Protein AF-A0A3B9W1F9-F1 (afdb_monomer)

pLDDT: mean 92.23, std 7.45, range [64.5, 98.25]

Sequence (94 aa):
AFFGGLLPEGSGRSNLAKQAQASRDDVFALVSYAGRDVAGAIRVGGDPGEPTESYVALTDEQIAERLTLINDYALGAIGGGGSLAGYQPKTTLA

Structure (mmCIF, N/CA/C/O backbone):
data_AF-A0A3B9W1F9-F1
#
_entry.id   AF-A0A3B9W1F9-F1
#
loop_
_atom_site.group_PDB
_atom_site.id
_atom_site.type_symbol
_atom_site.label_atom_id
_atom_site.label_alt_id
_atom_site.label_comp_id
_atom_site.label_asym_id
_atom_site.label_entity_id
_atom_site.label_seq_id
_atom_site.pdbx_PDB_ins_code
_atom_site.Cartn_x
_atom_site.Cartn_y
_atom_site.Cartn_z
_atom_site.occupancy
_atom_site.B_iso_or_equiv
_atom_site.auth_seq_id
_atom_site.auth_comp_id
_atom_site.auth_asym_id
_atom_site.auth_atom_id
_atom_site.pdbx_PDB_model_num
ATOM 1 N N . ALA A 1 1 ? -9.871 -13.847 -3.373 1.00 83.38 1 ALA A N 1
ATOM 2 C CA . ALA A 1 1 ? -9.214 -14.411 -2.175 1.00 83.38 1 ALA A CA 1
ATOM 3 C C . ALA A 1 1 ? -7.730 -14.042 -2.127 1.00 83.38 1 ALA A C 1
ATOM 5 O O . ALA A 1 1 ? -7.382 -13.224 -1.293 1.00 83.38 1 ALA A O 1
ATOM 6 N N . PHE A 1 2 ? -6.891 -14.539 -3.047 1.00 95.75 2 PHE A N 1
ATOM 7 C CA . PHE A 1 2 ? -5.434 -14.313 -3.045 1.00 95.75 2 PHE A CA 1
ATOM 8 C C . PHE A 1 2 ? -5.010 -12.833 -2.953 1.00 95.75 2 PHE A C 1
ATOM 10 O O . PHE A 1 2 ? -4.443 -12.429 -1.948 1.00 95.75 2 PHE A O 1
ATOM 17 N N . PHE A 1 3 ? -5.373 -11.999 -3.935 1.00 95.94 3 PHE A N 1
ATOM 18 C CA . PHE A 1 3 ? -4.982 -10.579 -3.965 1.00 95.94 3 PHE A CA 1
ATOM 19 C C . PHE A 1 3 ? -5.492 -9.762 -2.772 1.00 95.94 3 PHE A C 1
ATOM 21 O O . PHE A 1 3 ? -4.835 -8.831 -2.326 1.00 95.94 3 PHE A O 1
ATOM 28 N N . GLY A 1 4 ? -6.642 -10.140 -2.208 1.00 96.50 4 GLY A N 1
ATOM 29 C CA . GLY A 1 4 ? -7.157 -9.506 -0.997 1.00 96.50 4 GLY A CA 1
ATOM 30 C C . GLY A 1 4 ? -6.248 -9.721 0.216 1.00 96.50 4 GLY A C 1
ATOM 31 O O . GLY A 1 4 ? -6.177 -8.833 1.057 1.00 96.50 4 GLY A O 1
ATOM 32 N N . GLY A 1 5 ? -5.538 -10.853 0.273 1.00 96.56 5 GLY A N 1
ATOM 33 C CA . GLY A 1 5 ? -4.576 -11.185 1.326 1.00 96.56 5 GLY A CA 1
ATOM 34 C C . GLY A 1 5 ? -3.192 -10.550 1.158 1.00 96.56 5 GLY A C 1
ATOM 35 O O . GLY A 1 5 ? -2.343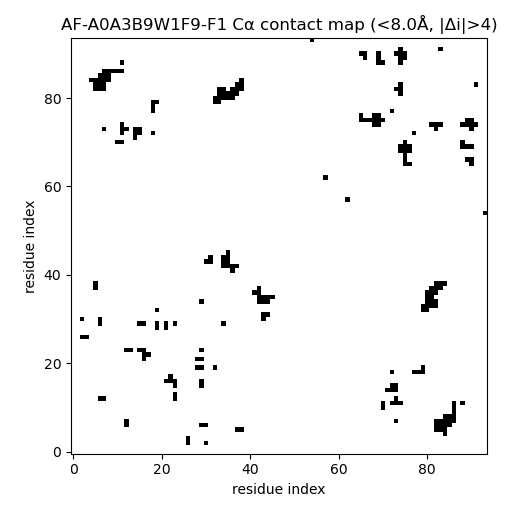 -10.754 2.014 1.00 96.56 5 GLY A O 1
ATOM 36 N N . LEU A 1 6 ? -2.954 -9.792 0.081 1.00 96.69 6 LEU A N 1
ATOM 37 C CA . LEU A 1 6 ? -1.736 -8.981 -0.096 1.00 96.69 6 LEU A CA 1
ATOM 38 C C . LEU A 1 6 ? -1.901 -7.561 0.460 1.00 96.69 6 LEU A C 1
ATOM 40 O O . LEU A 1 6 ? -0.941 -6.797 0.551 1.00 96.69 6 LEU A O 1
ATOM 44 N N . LEU A 1 7 ? -3.138 -7.193 0.782 1.00 97.25 7 LEU A N 1
ATOM 45 C CA . LEU A 1 7 ? -3.517 -5.864 1.221 1.00 97.25 7 LEU A CA 1
ATOM 46 C C . LEU A 1 7 ? -3.497 -5.788 2.754 1.00 97.25 7 LEU A C 1
ATOM 48 O O . LEU A 1 7 ? -3.767 -6.793 3.413 1.00 97.25 7 LEU A O 1
ATOM 52 N N . PRO A 1 8 ? -3.218 -4.612 3.341 1.00 97.25 8 PRO A N 1
ATOM 53 C CA . PRO A 1 8 ? -3.291 -4.430 4.783 1.00 97.25 8 PRO A CA 1
ATOM 54 C C . PRO A 1 8 ? -4.699 -4.723 5.308 1.00 97.25 8 PRO A C 1
ATOM 56 O O . PRO A 1 8 ? -5.691 -4.661 4.576 1.00 97.25 8 PRO A O 1
ATOM 59 N N . GLU A 1 9 ? -4.791 -4.989 6.607 1.00 97.00 9 GLU A N 1
ATOM 60 C CA . GLU A 1 9 ? -6.062 -5.138 7.317 1.00 97.00 9 GLU A CA 1
ATOM 61 C C . GLU A 1 9 ? -6.399 -3.859 8.107 1.00 97.00 9 GLU A C 1
ATOM 63 O O . GLU A 1 9 ? -5.662 -2.871 8.083 1.00 97.00 9 GLU A O 1
ATOM 68 N N . GLY A 1 10 ? -7.540 -3.853 8.807 1.00 95.88 10 GLY A N 1
ATOM 69 C CA . GLY A 1 10 ? -7.865 -2.803 9.780 1.00 95.88 10 GLY A CA 1
ATOM 70 C C . GLY A 1 10 ? -7.873 -1.386 9.194 1.00 95.88 10 GLY A C 1
ATOM 71 O O . GLY A 1 10 ? -8.457 -1.155 8.127 1.00 95.88 10 GLY A O 1
ATOM 72 N N . SER A 1 11 ? -7.243 -0.453 9.916 1.00 95.19 11 SER A N 1
ATOM 73 C CA . SER A 1 11 ? -7.074 0.952 9.521 1.00 95.19 11 SER A CA 1
ATOM 74 C C . SER A 1 11 ? -6.164 1.112 8.307 1.00 95.19 11 SER A C 1
ATOM 76 O O . SER A 1 11 ? -6.471 1.933 7.448 1.00 95.19 11 SER A O 1
ATOM 78 N N . GLY A 1 12 ? -5.121 0.285 8.164 1.00 96.25 12 GLY A N 1
ATOM 79 C CA . GLY A 1 12 ? -4.227 0.312 7.003 1.00 96.25 12 GLY A CA 1
ATOM 80 C C . GLY A 1 12 ? -4.985 0.115 5.689 1.00 96.25 12 GLY A C 1
ATOM 81 O O . GLY A 1 12 ? -4.767 0.853 4.731 1.00 96.25 12 GLY A O 1
ATOM 82 N N . ARG A 1 13 ? -5.969 -0.798 5.673 1.00 97.19 13 ARG A N 1
ATOM 83 C CA . ARG A 1 13 ? -6.875 -0.986 4.527 1.00 97.19 13 ARG A CA 1
ATOM 84 C C . ARG A 1 13 ? -7.709 0.254 4.223 1.00 97.19 13 ARG A C 1
ATOM 86 O O . ARG A 1 13 ? -7.905 0.603 3.063 1.00 97.19 13 ARG A O 1
ATOM 93 N N . SER A 1 14 ? -8.226 0.898 5.265 1.00 97.38 14 SER A N 1
ATOM 94 C CA . SER A 1 14 ? -9.023 2.119 5.132 1.00 97.38 14 SER A CA 1
ATOM 95 C C . SER A 1 14 ? -8.175 3.287 4.627 1.00 97.38 14 SER A C 1
ATOM 97 O O . SER A 1 14 ? -8.638 4.054 3.789 1.00 97.38 14 SER A O 1
ATOM 99 N N . ASN A 1 15 ? -6.933 3.405 5.092 1.00 96.94 15 ASN A N 1
ATOM 100 C CA . ASN A 1 15 ? -5.999 4.439 4.655 1.00 96.94 15 ASN A CA 1
ATOM 101 C C . ASN A 1 15 ? -5.584 4.222 3.201 1.00 96.94 15 ASN A C 1
ATOM 103 O O . ASN A 1 15 ? -5.640 5.160 2.413 1.00 96.94 15 ASN A O 1
ATOM 107 N N . LEU A 1 16 ? -5.274 2.981 2.819 1.00 97.19 16 LEU A N 1
ATOM 108 C CA . LEU A 1 16 ? -4.978 2.638 1.431 1.00 97.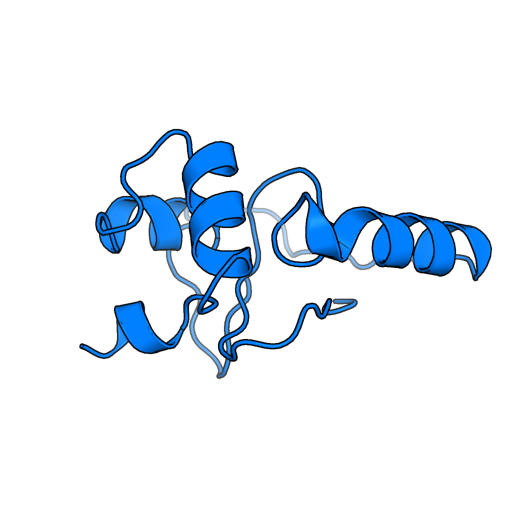19 16 LEU A CA 1
ATOM 109 C C . LEU A 1 16 ? -6.148 2.982 0.499 1.00 97.19 16 LEU A C 1
ATOM 111 O O . LEU A 1 16 ? -5.941 3.555 -0.563 1.00 97.19 16 LEU A O 1
ATOM 115 N N . ALA A 1 17 ? -7.381 2.687 0.913 1.00 97.81 17 ALA A N 1
ATOM 116 C CA . ALA A 1 17 ? -8.571 2.999 0.125 1.00 97.81 17 ALA A CA 1
ATOM 117 C C . ALA A 1 17 ? -8.801 4.501 -0.053 1.00 97.81 17 ALA A C 1
ATOM 119 O O . ALA A 1 17 ? -9.109 4.948 -1.157 1.00 97.81 17 ALA A O 1
ATOM 120 N N . LYS A 1 18 ? -8.572 5.292 1.004 1.00 97.31 18 LYS A N 1
ATOM 121 C CA . LYS A 1 18 ? -8.587 6.759 0.910 1.00 97.31 18 LYS A CA 1
ATOM 122 C C . LYS A 1 18 ? -7.541 7.261 -0.086 1.00 97.31 18 LYS A C 1
ATOM 124 O O . LYS A 1 18 ? -7.861 8.112 -0.908 1.00 97.31 18 LYS A O 1
ATOM 129 N N . GLN A 1 19 ? -6.323 6.721 -0.031 1.00 96.50 19 GLN A N 1
ATOM 130 C CA . GLN A 1 19 ? -5.238 7.111 -0.932 1.00 96.50 19 GLN A CA 1
ATOM 131 C C . GLN A 1 19 ? -5.515 6.734 -2.391 1.00 96.50 19 GLN A C 1
ATOM 133 O O . GLN A 1 19 ? -5.304 7.549 -3.282 1.00 96.50 19 GLN A O 1
ATOM 138 N N . ALA A 1 20 ? -6.052 5.538 -2.628 1.00 96.62 20 ALA A N 1
ATOM 139 C CA . ALA A 1 20 ? -6.454 5.076 -3.953 1.00 96.62 20 ALA A CA 1
ATOM 140 C C . ALA A 1 20 ? -7.753 5.732 -4.462 1.00 96.62 20 ALA A C 1
ATOM 142 O O . ALA A 1 20 ? -8.174 5.444 -5.578 1.00 96.62 20 ALA A O 1
ATOM 143 N N . GLN A 1 21 ? -8.412 6.565 -3.640 1.00 97.50 21 GLN A N 1
ATOM 144 C CA . GLN A 1 21 ? -9.726 7.158 -3.918 1.00 97.50 21 GLN A CA 1
ATOM 145 C C . GLN A 1 21 ? -10.768 6.111 -4.346 1.00 97.50 21 GLN A C 1
ATOM 147 O O . GLN A 1 21 ? -11.591 6.340 -5.231 1.00 97.50 21 GLN A O 1
ATOM 152 N N . ALA A 1 22 ? -10.726 4.947 -3.700 1.00 98.06 22 ALA A N 1
ATOM 153 C CA . ALA A 1 22 ? -11.521 3.781 -4.051 1.00 98.06 22 ALA A CA 1
ATOM 154 C C . ALA A 1 22 ? -12.279 3.231 -2.838 1.00 98.06 22 ALA A C 1
ATOM 156 O O . ALA A 1 22 ? -12.016 3.581 -1.684 1.00 98.06 22 ALA A O 1
ATOM 157 N N . SER A 1 23 ? -13.228 2.330 -3.096 1.00 98.25 23 SER A N 1
ATOM 158 C CA . SER A 1 23 ? -13.865 1.572 -2.020 1.00 98.25 23 SER A CA 1
ATOM 159 C C . SER A 1 23 ? -12.845 0.677 -1.316 1.00 98.25 23 SER A C 1
ATOM 161 O O . SER A 1 23 ? -11.959 0.091 -1.937 1.00 98.25 23 SER A O 1
ATOM 163 N N . ARG A 1 24 ? -13.021 0.497 -0.005 1.00 97.31 24 ARG A N 1
ATOM 164 C CA . ARG A 1 24 ? -12.202 -0.409 0.812 1.00 97.31 24 ARG A CA 1
ATOM 165 C C . ARG A 1 24 ? -12.257 -1.859 0.318 1.00 97.31 24 ARG A C 1
ATOM 167 O O . ARG A 1 24 ? -11.270 -2.591 0.446 1.00 97.31 24 ARG A O 1
ATOM 174 N N . ASP A 1 25 ? -13.382 -2.242 -0.275 1.00 97.25 25 ASP A N 1
ATOM 175 C CA . ASP A 1 25 ? -13.638 -3.594 -0.773 1.00 97.25 25 ASP A CA 1
ATOM 176 C C . ASP A 1 25 ? -13.273 -3.768 -2.255 1.00 97.25 25 ASP A C 1
ATOM 178 O O . ASP A 1 25 ? -13.269 -4.893 -2.757 1.00 97.25 25 ASP A O 1
ATOM 182 N N . ASP A 1 26 ? -12.894 -2.689 -2.947 1.00 98.19 26 ASP A N 1
ATOM 183 C CA . ASP A 1 26 ? -12.440 -2.745 -4.337 1.00 98.19 26 ASP A CA 1
ATOM 184 C C . ASP A 1 26 ? -10.993 -3.247 -4.412 1.00 98.19 26 ASP A C 1
ATOM 186 O O . ASP A 1 26 ? -10.032 -2.499 -4.563 1.00 98.19 26 ASP A O 1
ATOM 190 N N . VAL A 1 27 ? -10.824 -4.561 -4.254 1.00 97.50 27 VAL A N 1
ATOM 191 C CA . VAL A 1 27 ? -9.507 -5.215 -4.273 1.00 97.50 27 VAL A CA 1
ATOM 192 C C . VAL A 1 27 ? -8.731 -4.882 -5.547 1.00 97.50 27 VAL A C 1
ATOM 194 O O . VAL A 1 27 ? -7.514 -4.737 -5.478 1.00 97.50 27 VAL A O 1
ATOM 197 N N . PHE A 1 28 ? -9.411 -4.766 -6.690 1.00 96.31 28 PHE A N 1
ATOM 198 C CA . PHE A 1 28 ? -8.748 -4.479 -7.955 1.00 96.31 28 PHE A CA 1
ATOM 199 C C . PHE A 1 28 ? -8.132 -3.081 -7.932 1.00 96.31 28 PHE A C 1
ATOM 201 O O . PHE A 1 28 ? -6.924 -2.965 -8.117 1.00 96.31 28 PHE A O 1
ATOM 208 N N . ALA A 1 29 ? -8.916 -2.048 -7.605 1.00 96.44 29 ALA A N 1
ATOM 209 C CA . ALA A 1 29 ? -8.415 -0.677 -7.535 1.00 96.44 29 ALA A CA 1
ATOM 210 C C . ALA A 1 29 ? -7.249 -0.531 -6.543 1.00 96.44 29 ALA A C 1
ATOM 212 O O . ALA A 1 29 ? -6.243 0.114 -6.841 1.00 96.44 29 ALA A O 1
ATOM 213 N N . LEU A 1 30 ? -7.346 -1.181 -5.379 1.00 97.0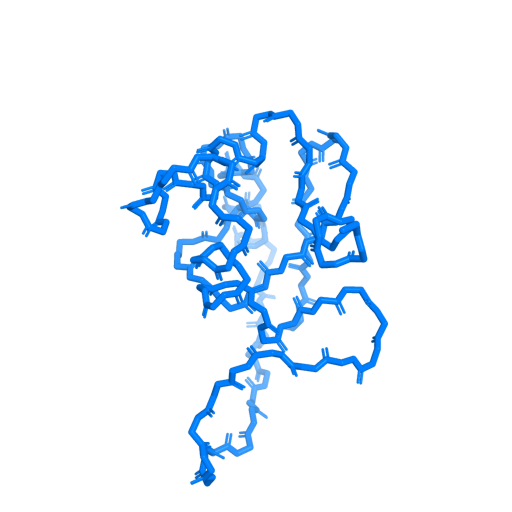0 30 LEU A N 1
ATOM 214 C CA . LEU A 1 30 ? -6.308 -1.102 -4.347 1.00 97.00 30 LEU A CA 1
ATOM 215 C C . LEU A 1 30 ? -5.004 -1.781 -4.768 1.00 97.00 30 LEU A C 1
ATOM 217 O O . LEU A 1 30 ? -3.928 -1.241 -4.518 1.00 97.00 30 LEU A O 1
ATOM 221 N N . VAL A 1 31 ? -5.079 -2.937 -5.430 1.00 95.75 31 VAL A N 1
ATOM 222 C CA . VAL A 1 31 ? -3.885 -3.611 -5.956 1.00 95.75 31 VAL A CA 1
ATOM 223 C C . VAL A 1 31 ? -3.319 -2.868 -7.164 1.00 95.75 31 VAL A C 1
ATOM 225 O O . VAL A 1 31 ? -2.106 -2.775 -7.290 1.00 95.75 31 VAL A O 1
ATOM 228 N N . SER A 1 32 ? -4.148 -2.280 -8.028 1.00 93.81 32 SER A N 1
ATOM 229 C CA . SER A 1 32 ? -3.655 -1.429 -9.118 1.00 93.81 32 SER A CA 1
ATOM 230 C C . SER A 1 32 ? -2.883 -0.213 -8.599 1.00 93.81 32 SER A C 1
ATOM 232 O O . SER A 1 32 ? -1.906 0.199 -9.218 1.00 93.81 32 SER A O 1
ATOM 234 N N . TYR A 1 33 ? -3.290 0.337 -7.453 1.00 94.94 33 TYR A N 1
ATOM 235 C CA . TYR A 1 33 ? -2.616 1.464 -6.811 1.00 94.94 33 TYR A CA 1
ATOM 236 C C . TYR A 1 33 ? -1.330 1.058 -6.064 1.00 94.94 33 TYR A C 1
ATOM 238 O O . TYR A 1 33 ? -0.324 1.765 -6.131 1.00 94.94 33 TYR A O 1
ATOM 246 N N . ALA A 1 34 ? -1.333 -0.080 -5.364 1.00 94.75 34 ALA A N 1
ATOM 247 C CA . ALA A 1 34 ? -0.281 -0.469 -4.413 1.00 94.75 34 ALA A CA 1
ATOM 248 C C . ALA A 1 34 ? 0.314 -1.873 -4.642 1.00 94.75 34 ALA A C 1
ATOM 250 O O . ALA A 1 34 ? 0.771 -2.528 -3.709 1.00 94.75 34 ALA A O 1
ATOM 251 N N . GLY A 1 35 ?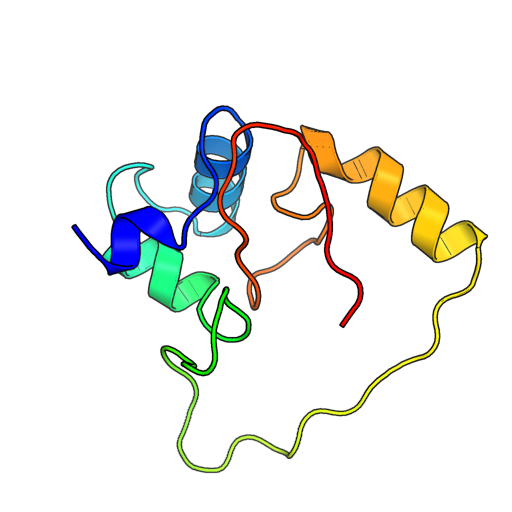 0.277 -2.358 -5.882 1.00 93.94 35 GLY A N 1
ATOM 252 C CA . GLY A 1 35 ? 0.695 -3.711 -6.250 1.00 93.94 35 GLY A CA 1
ATOM 253 C C . GLY A 1 35 ? 2.125 -3.846 -6.770 1.00 93.94 35 GLY A C 1
ATOM 254 O O . GLY A 1 35 ? 2.491 -4.946 -7.184 1.00 93.94 35 GLY A O 1
ATOM 255 N N . ARG A 1 36 ? 2.925 -2.771 -6.804 1.00 91.38 36 ARG A N 1
ATOM 256 C CA . ARG A 1 36 ? 4.284 -2.814 -7.374 1.00 91.38 36 ARG A CA 1
ATOM 257 C C . ARG A 1 36 ? 5.274 -3.549 -6.468 1.00 91.38 36 ARG A C 1
ATOM 259 O O . ARG A 1 36 ? 6.110 -4.281 -6.985 1.00 91.38 36 ARG A O 1
ATOM 266 N N . ASP A 1 37 ? 5.125 -3.396 -5.155 1.00 92.38 37 ASP A N 1
ATOM 267 C CA . ASP A 1 37 ? 5.876 -4.119 -4.124 1.00 92.38 37 ASP A CA 1
ATOM 268 C C . ASP A 1 37 ? 4.906 -4.768 -3.126 1.00 92.38 37 ASP A C 1
ATOM 270 O O . ASP A 1 37 ? 4.231 -4.094 -2.345 1.00 92.38 37 ASP A O 1
ATOM 274 N N . VAL A 1 38 ? 4.784 -6.092 -3.190 1.00 95.06 38 VAL A N 1
ATOM 275 C CA . VAL A 1 38 ? 3.888 -6.876 -2.334 1.00 95.06 38 VAL A CA 1
ATOM 276 C C . VAL A 1 38 ? 4.597 -8.113 -1.810 1.00 95.06 38 VAL A C 1
ATOM 278 O O . VAL A 1 38 ? 5.583 -8.578 -2.375 1.00 95.06 38 VAL A O 1
ATOM 281 N N . ALA A 1 39 ? 4.054 -8.699 -0.743 1.00 94.81 39 ALA A N 1
ATOM 282 C CA . ALA A 1 39 ? 4.595 -9.927 -0.174 1.00 94.81 39 ALA A CA 1
ATOM 283 C C . ALA A 1 39 ? 4.753 -11.037 -1.235 1.00 94.81 39 ALA A C 1
ATOM 285 O O . ALA A 1 39 ? 3.794 -11.427 -1.907 1.00 94.81 39 ALA A O 1
ATOM 286 N N . GLY A 1 40 ? 5.968 -11.580 -1.334 1.00 94.75 40 GLY A N 1
ATOM 287 C CA . GLY A 1 40 ? 6.327 -12.613 -2.301 1.00 94.75 40 GLY A CA 1
ATOM 288 C C . GLY A 1 40 ? 7.191 -12.065 -3.435 1.00 94.75 40 GLY A C 1
ATOM 289 O O . GLY A 1 40 ? 8.077 -11.254 -3.202 1.00 94.75 40 GLY A O 1
ATOM 290 N N . ALA A 1 41 ? 6.970 -12.572 -4.648 1.00 93.25 41 ALA A N 1
ATOM 291 C CA . ALA A 1 41 ? 7.788 -12.273 -5.831 1.00 93.25 41 ALA A CA 1
ATOM 292 C C . ALA A 1 41 ? 6.945 -11.818 -7.033 1.00 93.25 41 ALA A C 1
ATOM 294 O O . ALA A 1 41 ? 7.356 -11.964 -8.183 1.00 93.25 41 ALA A O 1
ATOM 295 N N . ILE A 1 42 ? 5.729 -11.335 -6.776 1.00 91.94 42 ILE A N 1
ATOM 296 C CA . ILE A 1 42 ? 4.836 -10.844 -7.823 1.00 91.94 42 ILE A CA 1
ATOM 297 C C . ILE A 1 42 ? 4.804 -9.322 -7.808 1.00 91.94 42 ILE A C 1
ATOM 299 O O . ILE A 1 42 ? 4.856 -8.701 -6.753 1.00 91.94 42 ILE A O 1
ATOM 303 N N . ARG A 1 43 ? 4.648 -8.751 -8.996 1.00 91.19 43 ARG A N 1
ATOM 304 C CA . ARG A 1 43 ? 4.338 -7.343 -9.231 1.00 91.19 43 ARG A CA 1
ATOM 305 C C . ARG A 1 43 ? 3.002 -7.291 -9.959 1.00 91.19 43 ARG A C 1
AT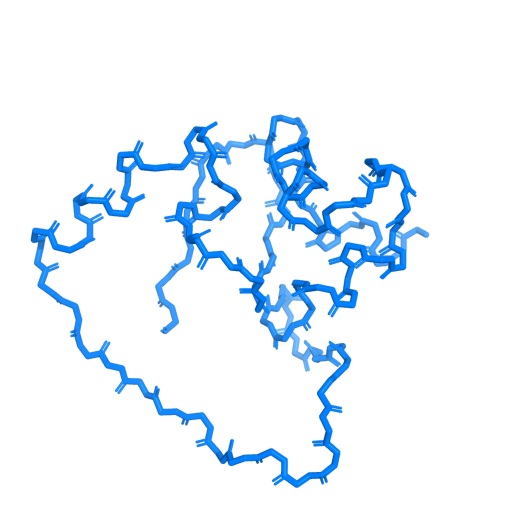OM 307 O O . ARG A 1 43 ? 2.783 -8.073 -10.886 1.00 91.19 43 ARG A O 1
ATOM 314 N N . VAL A 1 44 ? 2.110 -6.396 -9.553 1.00 90.75 44 VAL A N 1
ATOM 315 C CA . VAL A 1 44 ? 0.814 -6.191 -10.206 1.00 90.75 44 VAL A CA 1
ATOM 316 C C . VAL A 1 44 ? 0.751 -4.779 -10.777 1.00 90.75 44 VAL A C 1
ATOM 318 O O . VAL A 1 44 ? 0.894 -3.799 -10.051 1.00 90.75 44 VAL A O 1
ATOM 321 N N . GLY A 1 45 ? 0.517 -4.687 -12.086 1.00 83.81 45 GLY A N 1
ATOM 322 C CA . GLY A 1 45 ? 0.523 -3.424 -12.826 1.00 83.81 45 GLY A CA 1
ATOM 323 C C . GLY A 1 45 ? 1.927 -2.948 -13.222 1.00 83.81 45 GLY A C 1
ATOM 324 O O . GLY A 1 45 ? 2.904 -3.690 -13.115 1.00 83.81 45 GLY A O 1
ATOM 325 N N . GLY A 1 46 ? 2.001 -1.696 -13.682 1.00 75.75 46 GLY A N 1
ATOM 326 C CA . GLY A 1 46 ? 3.193 -1.094 -14.291 1.00 75.75 46 GLY A CA 1
ATOM 327 C C . GLY A 1 46 ? 3.166 -1.173 -15.819 1.00 75.75 46 GLY A C 1
ATOM 328 O O . GLY A 1 46 ? 2.608 -2.114 -16.389 1.00 75.75 46 GLY A O 1
ATOM 329 N N . ASP A 1 47 ? 3.750 -0.171 -16.475 1.00 76.69 47 ASP A N 1
ATOM 330 C CA . ASP A 1 47 ? 3.834 -0.132 -17.934 1.00 76.69 47 ASP A CA 1
ATOM 331 C C . ASP A 1 47 ? 4.994 -1.004 -18.440 1.00 76.69 47 ASP A C 1
ATOM 333 O O . ASP A 1 47 ? 6.081 -1.013 -17.845 1.00 76.69 47 ASP A O 1
ATOM 337 N N . PRO A 1 48 ? 4.816 -1.723 -19.563 1.00 64.50 48 PRO A N 1
ATOM 338 C CA . PRO A 1 48 ? 5.921 -2.398 -20.226 1.00 64.50 48 PRO A CA 1
ATOM 339 C C . PRO A 1 48 ? 7.008 -1.379 -20.601 1.00 64.50 48 PRO A C 1
ATOM 341 O O . PRO A 1 48 ? 6.801 -0.539 -21.474 1.00 64.50 48 PRO A O 1
ATOM 344 N N . GLY A 1 49 ? 8.169 -1.458 -19.946 1.00 70.81 49 GLY A N 1
ATOM 345 C CA . GLY A 1 49 ? 9.295 -0.546 -20.178 1.00 70.81 49 GLY A CA 1
ATOM 346 C C . GLY A 1 49 ? 9.479 0.555 -19.130 1.00 70.81 49 GLY A C 1
ATOM 347 O O . GLY A 1 49 ? 10.276 1.461 -19.372 1.00 70.81 49 GLY A O 1
ATOM 348 N N . GLU A 1 50 ? 8.792 0.490 -17.981 1.00 73.88 50 GLU A N 1
ATOM 349 C CA . GLU A 1 50 ? 9.158 1.325 -16.828 1.00 73.88 50 GLU A CA 1
ATOM 350 C C . GLU A 1 50 ? 10.670 1.201 -16.523 1.00 73.88 50 GLU A C 1
ATOM 352 O O . GLU A 1 50 ? 11.231 0.103 -16.628 1.00 73.88 50 GLU A O 1
ATOM 357 N N . PRO A 1 51 ? 11.348 2.311 -16.162 1.00 71.81 51 PRO A N 1
ATOM 358 C CA . PRO A 1 51 ? 12.756 2.280 -15.789 1.00 71.81 51 PRO A CA 1
ATOM 359 C C . PRO A 1 51 ? 13.015 1.279 -14.663 1.00 71.81 51 PRO A C 1
ATOM 361 O O . PRO A 1 51 ? 12.192 1.127 -13.759 1.00 71.81 51 PRO A O 1
ATOM 364 N N . THR A 1 52 ? 14.190 0.647 -14.682 1.00 75.00 52 THR A N 1
ATOM 365 C CA . THR A 1 52 ? 14.660 -0.159 -13.552 1.00 75.00 52 THR A CA 1
ATOM 366 C C . THR A 1 52 ? 14.638 0.690 -12.285 1.00 75.00 52 THR A C 1
ATOM 368 O O . THR A 1 52 ? 15.193 1.790 -12.269 1.00 75.00 52 THR A O 1
ATOM 371 N N . GLU A 1 53 ? 13.990 0.188 -11.236 1.00 75.50 53 GLU A N 1
ATOM 372 C CA . GLU A 1 53 ? 13.842 0.932 -9.988 1.00 75.50 53 GLU A CA 1
ATOM 373 C C . GLU A 1 53 ? 15.203 1.185 -9.329 1.00 75.50 53 GLU A C 1
ATOM 375 O O . GLU A 1 53 ? 16.131 0.378 -9.431 1.00 75.50 53 GLU A O 1
ATOM 380 N N . SER A 1 54 ? 15.325 2.338 -8.674 1.00 84.94 54 SER A N 1
ATOM 381 C CA . SER A 1 54 ? 16.541 2.764 -7.987 1.00 84.94 54 SER A CA 1
ATOM 382 C C . SER A 1 54 ? 16.253 3.017 -6.519 1.00 84.94 54 SER A C 1
ATOM 384 O O . SER A 1 54 ? 15.272 3.681 -6.188 1.00 84.94 54 SER A O 1
ATOM 386 N N . TYR A 1 55 ? 17.158 2.571 -5.658 1.00 89.50 55 TYR A N 1
ATOM 387 C CA . TYR A 1 55 ? 17.080 2.823 -4.228 1.00 89.50 55 TYR A CA 1
ATOM 388 C C . TYR A 1 55 ? 17.680 4.180 -3.867 1.00 89.50 55 TYR A C 1
ATOM 390 O O . TYR A 1 55 ? 18.712 4.583 -4.411 1.00 89.50 55 TYR A O 1
ATOM 398 N N . VAL A 1 56 ? 17.048 4.864 -2.915 1.00 90.00 56 VAL A N 1
ATOM 399 C CA . VAL A 1 56 ? 17.555 6.104 -2.321 1.00 90.00 56 VAL A CA 1
ATOM 400 C C . VAL A 1 56 ? 17.772 5.860 -0.836 1.00 90.00 56 VAL A C 1
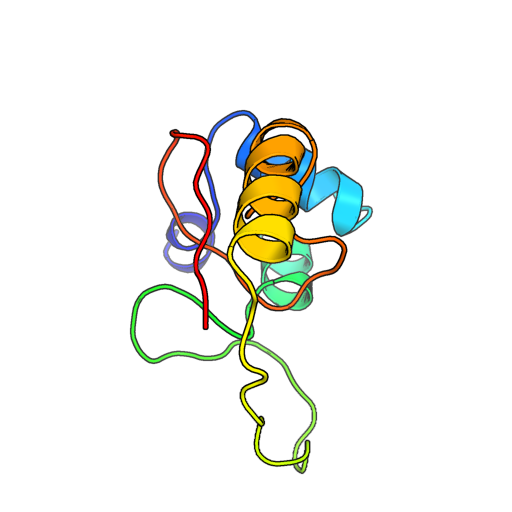ATOM 402 O O . VAL A 1 56 ? 16.868 5.409 -0.138 1.00 90.00 56 VAL A O 1
ATOM 405 N N . ALA A 1 57 ? 18.979 6.152 -0.352 1.00 94.19 57 ALA A N 1
ATOM 406 C CA . ALA A 1 57 ? 19.291 6.025 1.064 1.00 94.19 57 ALA A CA 1
ATOM 407 C C . ALA A 1 57 ? 18.464 7.020 1.891 1.00 94.19 57 ALA A C 1
ATOM 409 O O . ALA A 1 57 ? 18.368 8.194 1.532 1.00 94.19 57 ALA A O 1
ATOM 410 N N . LEU A 1 58 ? 17.907 6.541 3.003 1.00 94.44 58 LEU A N 1
ATOM 411 C CA . LEU A 1 58 ? 17.174 7.362 3.962 1.00 94.44 58 LEU A CA 1
ATOM 412 C C . LEU A 1 58 ? 18.040 7.663 5.185 1.00 94.44 58 LEU A C 1
ATOM 414 O O . LEU A 1 58 ? 18.805 6.806 5.630 1.00 94.44 58 LEU A O 1
ATOM 418 N N . THR A 1 59 ? 17.893 8.865 5.738 1.00 97.25 59 THR A N 1
ATOM 419 C CA . THR A 1 59 ? 18.435 9.212 7.057 1.00 97.25 59 THR A CA 1
ATOM 420 C C . THR A 1 59 ? 17.505 8.739 8.173 1.00 97.25 59 THR A C 1
ATOM 422 O O . THR A 1 59 ? 16.324 8.455 7.943 1.00 97.25 59 THR A O 1
ATOM 425 N N . ASP A 1 60 ? 18.013 8.704 9.404 1.00 97.69 60 ASP A N 1
ATOM 426 C CA . ASP A 1 60 ? 17.219 8.346 10.581 1.00 97.69 60 ASP A CA 1
ATOM 427 C C . ASP A 1 60 ? 16.029 9.297 10.780 1.00 97.69 60 ASP A C 1
ATOM 429 O O . ASP A 1 60 ? 14.940 8.855 11.145 1.00 97.69 60 ASP A O 1
ATOM 433 N N . GLU A 1 61 ? 16.185 10.588 10.471 1.00 97.69 61 GLU A N 1
ATOM 434 C CA . GLU A 1 61 ? 15.099 11.573 10.536 1.00 97.69 61 GLU A CA 1
ATOM 435 C C . GLU A 1 61 ? 13.994 11.269 9.521 1.00 97.69 61 GLU A C 1
ATOM 437 O O . GLU A 1 61 ? 12.814 11.370 9.851 1.00 97.69 61 GLU A O 1
ATOM 442 N N . GLN A 1 62 ? 14.357 10.850 8.306 1.00 95.06 62 GLN A N 1
ATOM 443 C CA . GLN A 1 62 ? 13.388 10.477 7.270 1.00 95.06 62 GLN A CA 1
ATOM 444 C C . GLN A 1 62 ? 12.654 9.180 7.626 1.00 95.06 62 GLN A C 1
ATOM 446 O O . GLN A 1 62 ? 11.453 9.047 7.377 1.00 95.06 62 GLN A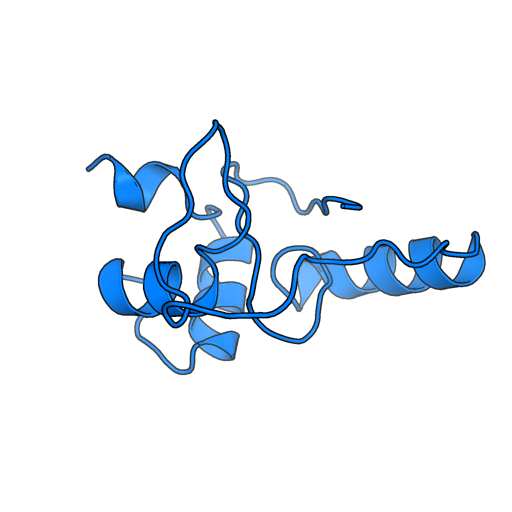 O 1
ATOM 451 N N . ILE A 1 63 ? 13.355 8.224 8.242 1.00 95.38 63 ILE A N 1
ATOM 452 C CA . ILE A 1 63 ? 12.735 7.008 8.778 1.00 95.38 63 ILE A CA 1
ATOM 453 C C . ILE A 1 63 ? 11.770 7.377 9.910 1.00 95.38 63 ILE A C 1
ATOM 455 O O . ILE A 1 63 ? 10.630 6.909 9.915 1.00 95.38 63 ILE A O 1
ATOM 459 N N . ALA A 1 64 ? 12.189 8.238 10.840 1.00 96.00 64 ALA A N 1
ATOM 460 C CA . ALA A 1 64 ? 11.352 8.698 11.942 1.00 96.00 64 ALA A CA 1
ATOM 461 C C . ALA A 1 64 ? 10.094 9.416 11.434 1.00 96.00 64 ALA A C 1
ATOM 463 O O . ALA A 1 64 ? 8.994 9.087 11.877 1.00 96.00 64 ALA A O 1
ATOM 464 N N . GLU A 1 65 ? 10.229 10.323 10.461 1.00 94.25 65 GLU A N 1
ATOM 465 C CA . GLU A 1 65 ? 9.102 10.998 9.811 1.00 94.25 65 GLU A CA 1
ATOM 466 C C . GLU A 1 65 ? 8.125 9.981 9.211 1.00 94.25 65 GLU A C 1
ATOM 468 O O . GLU A 1 65 ? 6.937 10.004 9.541 1.00 94.25 65 GLU A O 1
ATOM 473 N N . ARG A 1 66 ? 8.617 9.014 8.424 1.00 93.88 66 ARG A N 1
ATOM 474 C CA . ARG A 1 66 ? 7.781 7.948 7.847 1.00 93.88 66 ARG A CA 1
ATOM 475 C C . ARG A 1 66 ? 7.043 7.147 8.920 1.00 93.88 66 ARG A C 1
ATOM 477 O O . ARG A 1 66 ? 5.861 6.843 8.759 1.00 93.88 66 ARG A O 1
ATOM 484 N N . LEU A 1 67 ? 7.703 6.834 10.035 1.00 95.25 67 LEU A N 1
ATOM 485 C CA . LEU A 1 67 ? 7.078 6.129 11.155 1.00 95.25 67 LEU A CA 1
ATOM 486 C C . LEU A 1 67 ? 5.970 6.948 11.832 1.00 95.25 67 LEU A C 1
ATOM 488 O O . LEU A 1 67 ? 5.001 6.353 12.300 1.00 95.25 67 LEU A O 1
ATOM 492 N N . THR A 1 68 ? 6.042 8.283 11.847 1.00 95.88 68 THR A N 1
ATOM 493 C CA . THR A 1 68 ? 4.933 9.107 12.370 1.00 95.88 68 THR A CA 1
ATOM 494 C C . THR A 1 68 ? 3.669 9.019 11.510 1.00 95.88 68 THR A C 1
ATOM 496 O O . THR A 1 68 ? 2.562 9.160 12.026 1.00 95.88 68 THR A O 1
ATOM 499 N N . LEU A 1 69 ? 3.816 8.707 10.218 1.00 95.06 69 LEU A N 1
ATOM 500 C CA . LEU A 1 69 ? 2.727 8.693 9.239 1.00 95.06 69 LEU A CA 1
ATOM 501 C C . LEU A 1 69 ? 1.971 7.357 9.151 1.00 95.06 69 LEU A C 1
ATOM 503 O O . LEU A 1 69 ? 0.927 7.300 8.501 1.00 95.06 69 LEU A O 1
ATOM 507 N N . ILE A 1 70 ? 2.441 6.278 9.790 1.00 94.00 70 ILE A N 1
ATOM 508 C CA . ILE A 1 70 ? 1.885 4.913 9.616 1.00 94.00 70 ILE A CA 1
ATOM 509 C C . ILE A 1 70 ? 0.426 4.752 10.069 1.00 94.00 70 ILE A C 1
ATOM 511 O O . ILE A 1 70 ? -0.234 3.779 9.702 1.00 94.00 70 ILE A O 1
ATOM 515 N N . ASN A 1 71 ? -0.079 5.684 10.879 1.00 93.56 71 ASN A N 1
ATOM 516 C CA . ASN A 1 71 ? -1.469 5.677 11.335 1.00 93.56 71 ASN A CA 1
ATOM 517 C C . ASN A 1 71 ? -2.424 6.356 10.345 1.00 93.56 71 ASN A C 1
ATOM 519 O O . ASN A 1 71 ? -3.609 6.017 10.322 1.00 93.56 71 ASN A O 1
ATOM 523 N N . ASP A 1 72 ? -1.907 7.245 9.498 1.00 94.50 72 ASP A N 1
ATOM 524 C CA . ASP A 1 72 ? -2.692 8.049 8.555 1.00 94.50 72 ASP A CA 1
ATOM 525 C C . ASP A 1 72 ? -2.528 7.562 7.113 1.00 94.50 72 ASP A C 1
ATOM 527 O O . ASP A 1 72 ? -3.463 7.620 6.309 1.00 94.50 72 ASP A O 1
ATOM 531 N N . TYR A 1 73 ? -1.363 6.996 6.803 1.00 95.94 73 TYR A N 1
ATOM 532 C CA . TYR A 1 73 ? -1.012 6.483 5.490 1.00 95.94 73 TYR A CA 1
ATOM 533 C C . TYR A 1 73 ? -0.675 4.994 5.561 1.00 95.94 73 TYR A C 1
ATOM 535 O O . TYR A 1 73 ? 0.014 4.535 6.472 1.00 95.94 73 TYR A O 1
ATOM 543 N N . ALA A 1 74 ? -1.149 4.218 4.583 1.00 94.56 74 ALA A N 1
ATOM 544 C CA . ALA A 1 74 ? -0.680 2.853 4.396 1.00 94.56 74 ALA A CA 1
ATOM 545 C C . ALA A 1 74 ? 0.847 2.865 4.226 1.00 94.56 74 ALA A C 1
ATOM 547 O O . ALA A 1 74 ? 1.380 3.668 3.465 1.00 94.56 74 ALA A O 1
ATOM 548 N N . LEU A 1 75 ? 1.542 2.022 4.995 1.00 94.50 75 LEU A N 1
ATOM 549 C CA . LEU A 1 75 ? 3.007 1.978 5.064 1.00 94.50 75 LEU A CA 1
ATOM 550 C C . LEU A 1 75 ? 3.689 3.305 5.452 1.00 94.50 75 LEU A C 1
ATOM 552 O O . LEU A 1 75 ? 4.885 3.451 5.248 1.00 94.50 75 LEU A O 1
ATOM 556 N N . GLY A 1 76 ? 2.964 4.291 5.992 1.00 93.19 76 GLY A N 1
ATOM 557 C CA . GLY A 1 76 ? 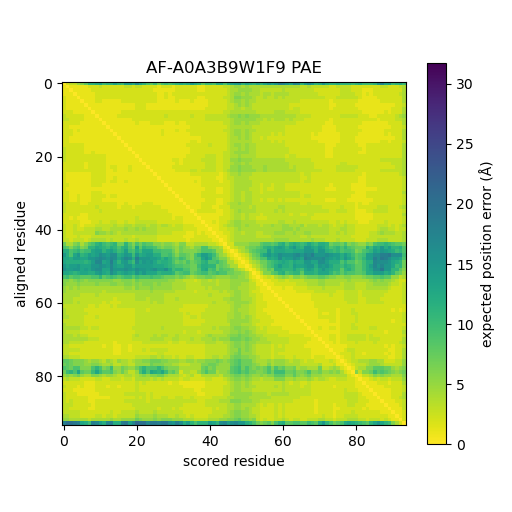3.535 5.615 6.273 1.00 93.19 76 GLY A CA 1
ATOM 558 C C . GLY A 1 76 ? 4.040 6.356 5.026 1.00 93.19 76 GLY A C 1
ATOM 559 O O . GLY A 1 76 ? 4.791 7.320 5.151 1.00 93.19 76 GLY A O 1
ATOM 560 N N . ALA A 1 77 ? 3.653 5.913 3.825 1.00 88.69 77 ALA A N 1
ATOM 561 C CA . ALA A 1 77 ? 4.080 6.493 2.560 1.00 88.69 77 ALA A CA 1
ATOM 562 C C . ALA A 1 77 ? 2.920 7.239 1.894 1.00 88.69 77 ALA A C 1
ATOM 564 O O . ALA A 1 77 ? 1.791 6.751 1.824 1.00 88.69 77 ALA A O 1
ATOM 565 N N . ILE A 1 78 ? 3.208 8.445 1.407 1.00 86.12 78 ILE A N 1
ATOM 566 C CA . ILE A 1 78 ? 2.273 9.211 0.586 1.00 86.12 78 ILE A CA 1
ATOM 567 C C . ILE A 1 78 ? 2.413 8.706 -0.847 1.00 86.12 78 ILE A C 1
ATOM 569 O O . ILE A 1 78 ? 3.477 8.840 -1.448 1.00 86.12 78 ILE A O 1
ATOM 573 N N . GLY A 1 79 ? 1.337 8.149 -1.393 1.00 82.31 79 GLY A N 1
ATOM 574 C CA . GLY A 1 79 ? 1.348 7.561 -2.729 1.00 82.31 79 GLY A CA 1
ATOM 575 C C . GLY A 1 79 ? 1.206 6.041 -2.691 1.00 82.31 79 GLY A C 1
ATOM 576 O O . GLY A 1 79 ? 1.174 5.423 -1.633 1.00 82.31 79 GLY A O 1
ATOM 577 N N . GLY A 1 80 ? 1.027 5.451 -3.869 1.00 81.56 80 GLY A N 1
ATOM 578 C CA . GLY A 1 80 ? 0.888 4.009 -4.028 1.00 81.56 80 GLY A CA 1
ATOM 579 C C . GLY A 1 80 ? 2.237 3.301 -4.078 1.00 81.56 80 GLY A C 1
ATOM 580 O O . GLY A 1 80 ? 3.217 3.723 -3.472 1.00 81.56 80 GLY A O 1
ATOM 581 N N . GLY A 1 81 ? 2.291 2.217 -4.843 1.00 87.44 81 GLY A N 1
ATOM 582 C CA . GLY A 1 81 ? 3.514 1.449 -5.063 1.00 87.44 81 GLY A CA 1
ATOM 583 C C . GLY A 1 81 ? 3.563 0.163 -4.249 1.00 87.44 81 GLY A C 1
ATOM 584 O O . GLY A 1 81 ? 3.654 -0.895 -4.856 1.00 87.44 81 GLY A O 1
ATOM 585 N N . GLY A 1 82 ? 3.429 0.214 -2.923 1.00 92.25 82 GLY A N 1
ATOM 586 C CA . GLY A 1 82 ? 3.624 -0.971 -2.075 1.00 92.25 82 GLY A CA 1
ATOM 587 C C .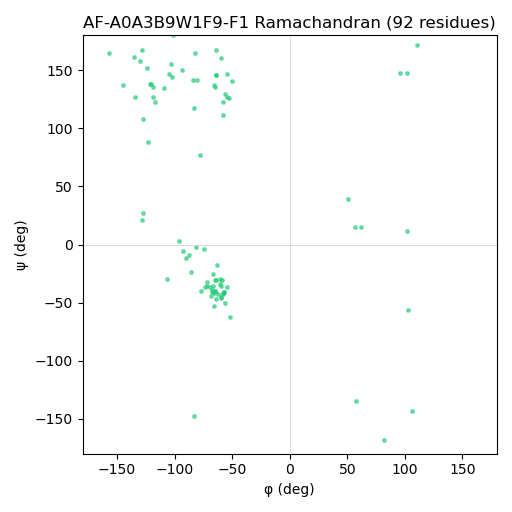 GLY A 1 82 ? 2.454 -1.334 -1.163 1.00 92.25 82 GLY A C 1
ATOM 588 O O . GLY A 1 82 ? 1.712 -0.464 -0.703 1.00 92.25 82 GLY A O 1
ATOM 589 N N . SER A 1 83 ? 2.321 -2.623 -0.843 1.00 95.25 83 SER A N 1
ATOM 590 C CA . SER A 1 83 ? 1.325 -3.136 0.097 1.00 95.25 83 SER A CA 1
ATOM 591 C C . SER A 1 83 ? 1.840 -4.325 0.915 1.00 95.25 83 SER A C 1
ATOM 593 O O . SER A 1 83 ? 2.424 -5.268 0.386 1.00 95.25 83 SER A O 1
ATOM 595 N N . LEU A 1 84 ? 1.542 -4.319 2.220 1.00 96.19 84 LEU A N 1
ATOM 596 C CA . LEU A 1 84 ? 1.904 -5.392 3.146 1.00 96.19 84 LEU A CA 1
ATOM 597 C C . LEU A 1 84 ? 0.727 -5.772 4.052 1.00 96.19 84 LEU A C 1
ATOM 599 O O . LEU A 1 84 ? 0.165 -4.927 4.754 1.00 96.19 84 LEU A O 1
ATOM 603 N N . ALA A 1 85 ? 0.398 -7.063 4.073 1.00 97.00 85 ALA A N 1
ATOM 604 C CA . ALA A 1 85 ? -0.660 -7.633 4.902 1.00 97.00 85 ALA A CA 1
ATOM 605 C C . ALA A 1 85 ? -0.388 -7.507 6.412 1.00 97.00 85 ALA A C 1
ATOM 607 O O . ALA A 1 85 ? 0.724 -7.198 6.858 1.00 97.00 85 ALA A O 1
ATOM 608 N N . GLY A 1 86 ? -1.415 -7.762 7.220 1.00 97.00 86 GLY A N 1
ATOM 609 C CA . GLY A 1 86 ? -1.386 -7.699 8.678 1.00 97.00 86 GLY A CA 1
ATOM 610 C C . GLY A 1 86 ? -2.011 -6.424 9.250 1.00 97.00 86 GLY A C 1
ATOM 611 O O . GLY A 1 86 ? -1.874 -5.336 8.689 1.00 97.00 86 GLY A O 1
ATOM 612 N N . TYR A 1 87 ? -2.620 -6.555 10.427 1.00 96.94 87 TYR A N 1
ATOM 613 C CA . TYR A 1 87 ? -3.368 -5.501 11.126 1.00 96.94 87 TYR A CA 1
ATOM 614 C C . TYR A 1 87 ? -2.522 -4.367 11.731 1.00 96.94 87 TYR A C 1
ATOM 616 O O . TYR A 1 87 ? -2.981 -3.231 11.815 1.00 96.94 87 TYR A O 1
ATOM 624 N N . GLN A 1 88 ? -1.301 -4.668 12.179 1.00 96.38 88 GLN A N 1
ATOM 625 C CA . GLN A 1 88 ? -0.437 -3.697 12.863 1.00 96.38 88 GLN A CA 1
ATOM 626 C C . GLN A 1 88 ? -0.011 -2.550 11.926 1.00 96.38 88 GLN A C 1
ATOM 628 O O . GLN A 1 88 ? 0.391 -2.839 10.790 1.00 96.38 88 GLN A O 1
ATOM 633 N N . PRO A 1 89 ? -0.016 -1.284 12.392 1.00 95.00 89 PRO A N 1
ATOM 634 C CA . PRO A 1 89 ? 0.652 -0.188 11.698 1.00 95.00 89 PRO A CA 1
ATOM 635 C C . PRO A 1 89 ? 2.139 -0.509 11.531 1.00 95.00 89 PRO A C 1
ATOM 637 O O . PRO A 1 89 ? 2.835 -0.804 12.501 1.00 95.00 89 PRO A O 1
ATOM 640 N N . LYS A 1 90 ? 2.615 -0.517 10.286 1.00 95.50 90 LYS A N 1
ATOM 641 C CA . LYS A 1 90 ? 3.990 -0.887 9.930 1.00 95.50 90 LYS A CA 1
ATOM 642 C C . LYS A 1 90 ? 4.371 -0.267 8.591 1.00 95.50 90 LYS A C 1
ATOM 644 O O . LYS A 1 90 ? 3.486 0.128 7.838 1.00 95.50 90 LYS A O 1
ATOM 649 N N . THR A 1 91 ? 5.663 -0.245 8.291 1.00 94.94 91 THR A N 1
ATOM 650 C CA . THR A 1 91 ? 6.221 0.192 7.004 1.00 94.94 91 THR A CA 1
ATOM 651 C C . THR A 1 91 ? 7.202 -0.848 6.473 1.00 94.94 91 THR A C 1
ATOM 653 O O . THR A 1 91 ? 7.763 -1.624 7.248 1.00 94.94 91 THR A O 1
ATOM 656 N N . THR A 1 92 ? 7.432 -0.836 5.164 1.00 92.88 92 THR A N 1
ATOM 657 C CA . THR A 1 92 ? 8.636 -1.394 4.538 1.00 92.88 92 THR A CA 1
ATOM 658 C C . THR A 1 92 ? 9.571 -0.248 4.155 1.00 92.88 92 THR A C 1
ATOM 660 O O . THR A 1 92 ? 9.141 0.899 4.004 1.00 92.88 92 THR A O 1
ATOM 663 N N . LEU A 1 93 ? 10.863 -0.540 4.061 1.00 88.50 93 LEU A N 1
ATOM 664 C CA . LEU A 1 93 ? 11.878 0.359 3.523 1.00 88.50 93 LEU A CA 1
ATOM 665 C C . LEU A 1 93 ? 12.528 -0.439 2.392 1.00 88.50 93 LEU A C 1
ATOM 667 O O . LEU A 1 93 ? 13.405 -1.257 2.657 1.00 88.50 93 LEU A O 1
ATOM 671 N N . ALA A 1 94 ? 11.953 -0.328 1.194 1.00 68.19 94 ALA A N 1
ATOM 672 C CA . ALA A 1 94 ? 12.541 -0.865 -0.025 1.00 68.19 94 ALA A CA 1
ATOM 673 C C . ALA A 1 94 ? 13.527 0.175 -0.548 1.00 68.19 94 ALA A C 1
ATOM 675 O O . ALA A 1 94 ? 13.101 1.331 -0.785 1.00 68.19 94 ALA A O 1
#

Secondary structure (DSSP, 8-state):
-TGGGGS--HHHHHHHHHHTTS-TT-HHHHHHHH-SEESSS------TTPPPP---PPPHHHHHHHHHTTTTSGGG-SSSSEE--SSS------

Solvent-accessible surface area (backbone atoms only — not comparable to full-atom values): 5569 Å² total; per-residue (Å²): 113,72,75,59,64,37,38,33,31,71,64,39,28,51,27,41,14,60,74,55,75,45,58,73,82,40,54,64,61,48,36,63,40,18,18,56,43,34,82,80,92,58,64,40,73,83,65,96,81,64,76,82,85,79,83,75,92,75,52,72,68,57,51,52,55,32,62,72,30,23,87,71,24,36,49,20,42,92,72,64,40,56,30,56,50,55,62,71,76,53,65,81,89,123

Nearest PDB structures (foldseek):
  3fbr-assembly1_A  TM=8.391E-01  e=3.006E-04  Escherichia coli K-12
  2wiu-assembly1_A  TM=8.201E-01  e=2.138E-04  Escherichia coli
  3dnt-assembly2_B  TM=8.364E-01  e=3.218E-04  Escherichia coli K-12
  3dnt-assembly1_A  TM=8.083E-01  e=1.441E-03  Escherichia coli K-12
  3tpt-assembly1_A  TM=8.089E-01  e=3.049E-03  Escherichia coli

Radius of gyration: 13.05 Å; Cα contacts (8 Å, |Δi|>4): 128; chains: 1; bounding box: 33×26×33 Å

Mean predicted aligned error: 3.59 Å

Foldseek 3Di:
DVLVQQAEDDQLLVLLCVLLVHDSPPSVSSCCWAQCATPDDDGDDDDDPDDDDDADDDDPVRVVCLLVQLNNHNQSDRTHHHHHYDHDRHHDRD